Protein AF-A0A921ZZC1-F1 (afdb_monomer_lite)

pLDDT: mean 78.93, std 22.05, range [36.03, 98.31]

Sequence (131 aa):
MEKTEKEAEAAEIVPEIEEAGSDPDGSPQPTEPSRSTKTVKTKVPEVEIHLFRQGKGPIDVFKSSLGGWGQDQLEVRDILDKYGFKSIFAFNPGLGRGLAIRFNSRNGRSVLTYRDGSVIYVDGEPKVLLS

Radius of gyration: 31.15 Å; chains: 1; bounding box: 44×61×86 Å

Structure (mmCIF, N/CA/C/O backbone):
data_AF-A0A921ZZC1-F1
#
_entry.id   AF-A0A921ZZC1-F1
#
loop_
_atom_site.group_PDB
_atom_site.id
_atom_site.type_symbol
_atom_site.label_atom_id
_atom_site.label_alt_id
_atom_site.label_comp_id
_atom_site.label_asym_id
_atom_site.label_entity_id
_atom_site.label_seq_id
_atom_site.pdbx_PDB_ins_code
_atom_site.Cartn_x
_atom_site.Cartn_y
_atom_site.Cartn_z
_atom_site.occupancy
_atom_site.B_iso_or_equiv
_atom_site.auth_seq_id
_atom_site.auth_comp_id
_atom_site.auth_asym_id
_atom_site.auth_atom_id
_atom_site.pdbx_PDB_model_num
ATOM 1 N N . MET A 1 1 ? 30.242 49.046 -48.352 1.00 38.22 1 MET A N 1
ATOM 2 C CA . MET A 1 1 ? 31.203 48.231 -49.113 1.00 38.22 1 MET A CA 1
ATOM 3 C C . MET A 1 1 ? 31.657 47.106 -48.191 1.00 38.22 1 MET A C 1
ATOM 5 O O . MET A 1 1 ? 32.227 47.413 -47.155 1.00 38.22 1 MET A O 1
ATOM 9 N N . GLU A 1 2 ? 31.345 45.838 -48.437 1.00 46.97 2 GLU A N 1
ATOM 10 C CA . GLU A 1 2 ? 30.353 45.305 -49.382 1.00 46.97 2 GLU A CA 1
ATOM 11 C C . GLU A 1 2 ? 29.906 43.886 -48.951 1.00 46.97 2 GLU A C 1
ATOM 13 O O . GLU A 1 2 ? 30.337 43.423 -47.902 1.00 46.97 2 GLU A O 1
ATOM 18 N N . LYS A 1 3 ? 29.007 43.282 -49.739 1.00 42.06 3 LYS A N 1
ATOM 19 C CA . LYS A 1 3 ? 28.336 41.958 -49.679 1.00 42.06 3 LYS A CA 1
ATOM 20 C C . LYS A 1 3 ? 29.198 40.745 -49.186 1.00 42.06 3 LYS A C 1
ATOM 22 O O . LYS A 1 3 ? 30.402 40.879 -49.036 1.00 42.06 3 LYS A O 1
ATOM 27 N N . THR A 1 4 ? 28.728 39.521 -48.886 1.00 41.38 4 THR A N 1
ATOM 28 C CA . THR A 1 4 ? 27.575 38.718 -49.392 1.00 41.38 4 THR A CA 1
ATOM 29 C C . THR A 1 4 ? 27.791 38.341 -50.889 1.00 41.38 4 THR A C 1
ATOM 31 O O . THR A 1 4 ? 28.665 38.917 -51.528 1.00 41.38 4 THR A O 1
ATOM 34 N N . GLU A 1 5 ? 27.199 37.355 -51.566 1.00 50.84 5 GLU A N 1
ATOM 35 C CA . GLU A 1 5 ? 26.260 36.248 -51.307 1.00 50.84 5 GLU A CA 1
ATOM 36 C C . GLU A 1 5 ? 27.078 34.911 -51.197 1.00 50.84 5 GLU A C 1
ATOM 38 O O . GLU A 1 5 ? 28.195 34.878 -51.701 1.00 50.84 5 GLU A O 1
ATOM 43 N N . LYS A 1 6 ? 26.775 33.815 -50.464 1.00 47.03 6 LYS A N 1
ATOM 44 C CA . LYS A 1 6 ? 25.579 32.999 -50.096 1.00 47.03 6 LYS A CA 1
ATOM 45 C C . LYS A 1 6 ? 25.287 31.832 -51.063 1.00 47.03 6 LYS A C 1
ATOM 47 O O . LYS A 1 6 ? 24.796 32.102 -52.142 1.00 47.03 6 LYS A O 1
ATOM 52 N N . GLU A 1 7 ? 25.451 30.573 -50.610 1.00 48.56 7 GLU A N 1
ATOM 53 C CA . GLU A 1 7 ? 24.902 29.291 -51.150 1.00 48.56 7 GLU A CA 1
ATOM 54 C C . GLU A 1 7 ? 25.365 28.098 -50.262 1.00 48.56 7 GLU A C 1
ATOM 56 O O . GLU A 1 7 ? 26.408 28.219 -49.625 1.00 48.56 7 GLU A O 1
ATOM 61 N N . ALA A 1 8 ? 24.692 26.950 -50.065 1.00 45.69 8 ALA A N 1
ATOM 62 C CA . ALA A 1 8 ? 23.389 26.401 -50.492 1.00 45.69 8 ALA A CA 1
ATOM 63 C C . ALA A 1 8 ? 23.229 25.862 -51.935 1.00 45.69 8 ALA A C 1
ATOM 65 O O . ALA A 1 8 ? 22.474 26.421 -52.722 1.00 45.69 8 ALA A O 1
ATOM 66 N N . GLU A 1 9 ? 23.843 24.707 -52.208 1.00 46.84 9 GLU A N 1
ATOM 67 C CA . GLU A 1 9 ? 23.566 23.810 -53.348 1.00 46.84 9 GLU A CA 1
ATOM 68 C C . GLU A 1 9 ? 23.013 22.493 -52.743 1.00 46.84 9 GLU A C 1
ATOM 70 O O . GLU A 1 9 ? 23.651 21.925 -51.857 1.00 46.84 9 GLU A O 1
ATOM 75 N N . ALA A 1 10 ? 21.743 22.098 -52.897 1.00 37.50 10 ALA A N 1
ATOM 76 C CA . ALA A 1 10 ? 20.917 21.852 -54.091 1.00 37.50 10 ALA A CA 1
ATOM 77 C C . ALA A 1 10 ? 21.192 20.469 -54.716 1.00 37.50 10 ALA A C 1
ATOM 79 O O . ALA A 1 10 ? 22.329 20.021 -54.789 1.00 37.50 10 ALA A O 1
ATOM 80 N N . ALA A 1 11 ? 20.126 19.761 -55.095 1.00 44.09 11 ALA A N 1
ATOM 81 C CA . ALA A 1 11 ? 20.183 18.385 -55.581 1.00 44.09 11 ALA A CA 1
ATOM 82 C C . ALA A 1 11 ? 19.476 18.278 -56.930 1.00 44.09 11 ALA A C 1
ATOM 84 O O . ALA A 1 11 ? 18.349 18.755 -57.057 1.00 44.09 11 ALA A O 1
ATOM 85 N N . GLU A 1 12 ? 20.096 17.601 -57.897 1.00 43.25 12 GLU A N 1
ATOM 86 C CA . GLU A 1 12 ? 19.463 17.312 -59.181 1.00 43.25 12 GLU A CA 1
ATOM 87 C C . GLU A 1 12 ? 19.935 15.970 -59.758 1.00 43.25 12 GLU A C 1
ATOM 89 O O . GLU A 1 12 ? 21.105 15.791 -60.083 1.00 43.25 12 GLU A O 1
ATOM 94 N N . ILE A 1 13 ? 18.995 15.031 -59.894 1.00 46.34 13 ILE A N 1
ATOM 95 C CA . ILE A 1 13 ? 18.953 14.048 -60.983 1.00 46.34 13 ILE A CA 1
ATOM 96 C C . ILE A 1 13 ? 17.481 13.791 -61.310 1.00 46.34 13 ILE A C 1
ATOM 98 O O . ILE A 1 13 ? 16.732 13.243 -60.503 1.00 46.34 13 ILE A O 1
ATOM 102 N N . VAL A 1 14 ? 17.080 14.228 -62.499 1.00 51.12 14 VAL A N 1
ATOM 103 C CA . VAL A 1 14 ? 15.747 14.109 -63.105 1.00 51.12 14 VAL A CA 1
ATOM 104 C C . VAL A 1 14 ? 15.920 14.103 -64.630 1.00 51.12 14 VAL A C 1
ATOM 106 O O . VAL A 1 14 ? 16.890 14.683 -65.117 1.00 51.12 14 VAL A O 1
ATOM 109 N N . PRO A 1 15 ? 14.953 13.593 -65.408 1.00 45.50 15 PRO A N 1
ATOM 110 C CA . PRO A 1 15 ? 14.089 12.441 -65.147 1.00 45.50 15 PRO A CA 1
ATOM 111 C C . PRO A 1 15 ? 14.191 11.400 -66.289 1.00 45.50 15 PRO A C 1
ATOM 113 O O . PRO A 1 15 ? 14.793 11.660 -67.327 1.00 45.50 15 PRO A O 1
ATOM 116 N N . GLU A 1 16 ? 13.522 10.256 -66.147 1.00 36.03 16 GLU A N 1
ATOM 117 C CA . GLU A 1 16 ? 13.080 9.451 -67.299 1.00 36.03 16 GLU A CA 1
ATOM 118 C C . GLU A 1 16 ? 11.553 9.294 -67.215 1.00 36.03 16 GLU A C 1
ATOM 120 O O . GLU A 1 16 ? 10.990 9.337 -66.116 1.00 36.03 16 GLU A O 1
ATOM 125 N N . ILE A 1 17 ? 10.876 9.240 -68.365 1.00 55.75 17 ILE A N 1
ATOM 126 C CA . ILE A 1 17 ? 9.453 9.590 -68.495 1.00 55.75 17 ILE A CA 1
ATOM 127 C C . ILE A 1 17 ? 8.597 8.483 -69.122 1.00 55.75 17 ILE A C 1
ATOM 129 O O . ILE A 1 17 ? 9.056 7.742 -69.979 1.00 55.75 17 ILE A O 1
ATOM 133 N N . GLU A 1 18 ? 7.333 8.462 -68.688 1.00 45.19 18 GLU A N 1
ATOM 134 C CA . GLU A 1 18 ? 6.122 8.054 -69.421 1.00 45.19 18 GLU A CA 1
ATOM 135 C C . GLU A 1 18 ? 6.116 6.750 -70.251 1.00 45.19 18 GLU A C 1
ATOM 137 O O . GLU A 1 18 ? 6.604 6.696 -71.373 1.00 45.19 18 GLU A O 1
ATOM 142 N N . GL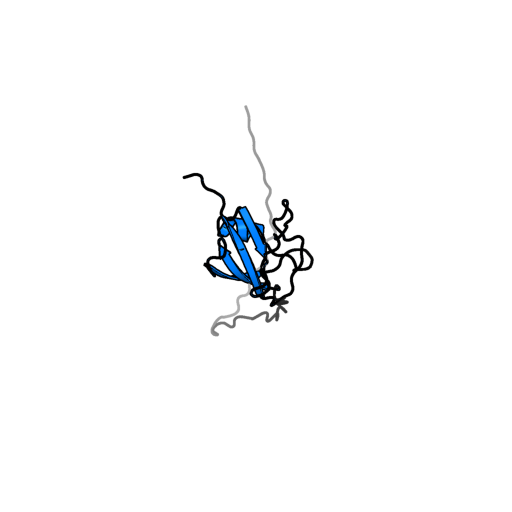U A 1 19 ? 5.264 5.808 -69.830 1.00 39.78 19 GLU A N 1
ATOM 143 C CA . GLU A 1 19 ? 4.025 5.574 -70.594 1.00 39.78 19 GLU A CA 1
ATOM 144 C C . GLU A 1 19 ? 2.855 5.308 -69.621 1.00 39.78 19 GLU A C 1
ATOM 146 O O . GLU A 1 19 ? 3.057 4.762 -68.535 1.00 39.78 19 GLU A O 1
ATOM 151 N N . ALA A 1 20 ? 1.635 5.729 -69.973 1.00 50.19 20 ALA A N 1
ATOM 152 C CA . ALA A 1 20 ? 0.445 5.615 -69.125 1.00 50.19 20 ALA A CA 1
ATOM 153 C C . ALA A 1 20 ? -0.555 4.587 -69.683 1.00 50.19 20 ALA A C 1
ATOM 155 O O . ALA A 1 20 ? -0.999 4.699 -70.824 1.00 50.19 20 ALA A O 1
ATOM 156 N N . GLY A 1 21 ? -0.952 3.610 -68.859 1.00 40.94 21 GLY A N 1
ATOM 157 C CA . GLY A 1 21 ? -1.779 2.470 -69.271 1.00 40.94 21 GLY A CA 1
ATOM 158 C C . GLY A 1 21 ? -3.074 2.285 -68.471 1.00 40.94 21 GLY A C 1
ATOM 159 O O . GLY A 1 21 ? -3.130 1.411 -67.620 1.00 40.94 21 GLY A O 1
ATOM 160 N N . SER A 1 22 ? -4.108 3.059 -68.821 1.00 40.44 22 SER A N 1
ATOM 161 C CA . SER A 1 22 ? -5.553 2.802 -68.604 1.00 40.44 22 SER A CA 1
ATOM 162 C C . SER A 1 22 ? -6.064 2.330 -67.223 1.00 40.44 22 SER A C 1
ATOM 164 O O . SER A 1 22 ? -6.089 1.139 -66.920 1.00 40.44 22 SER A O 1
ATOM 166 N N . ASP A 1 23 ? -6.688 3.256 -66.489 1.00 46.03 23 ASP A N 1
ATOM 167 C CA . ASP A 1 23 ? -7.874 2.986 -65.648 1.00 46.03 23 ASP A CA 1
ATOM 168 C C . ASP A 1 23 ? -9.078 2.501 -66.517 1.00 46.03 23 ASP A C 1
ATOM 170 O O . ASP A 1 23 ? -9.037 2.724 -67.734 1.00 46.03 23 ASP A O 1
ATOM 174 N N . PRO A 1 24 ? -10.185 1.923 -65.972 1.00 52.81 24 PRO A N 1
ATOM 175 C CA . PRO A 1 24 ? -10.583 1.895 -64.554 1.00 52.81 24 PRO A CA 1
ATOM 176 C C . PRO A 1 24 ? -11.137 0.551 -63.996 1.00 52.81 24 PRO A C 1
ATOM 178 O O . PRO A 1 24 ? -11.327 -0.430 -64.710 1.00 52.81 24 PRO A O 1
ATOM 181 N N . ASP A 1 25 ? -11.548 0.636 -62.722 1.00 43.88 25 ASP A N 1
ATOM 182 C CA . ASP A 1 25 ? -12.427 -0.241 -61.915 1.00 43.88 25 ASP A CA 1
ATOM 183 C C . ASP A 1 25 ? -11.749 -1.215 -60.926 1.00 43.88 25 ASP A C 1
ATOM 185 O O . ASP A 1 25 ? -10.732 -1.845 -61.206 1.00 43.88 25 ASP A O 1
ATOM 189 N N . GLY A 1 26 ? -12.336 -1.306 -59.724 1.00 37.47 26 GLY A N 1
ATOM 190 C CA . GLY A 1 26 ? -11.816 -2.050 -58.569 1.00 37.47 26 GLY A CA 1
ATOM 191 C C . GLY A 1 26 ? -11.664 -1.203 -57.295 1.00 37.47 26 GLY A C 1
ATOM 192 O O . GLY A 1 26 ? -10.703 -0.459 -57.125 1.00 37.47 26 GLY A O 1
ATOM 193 N N . SER A 1 27 ? -12.601 -1.352 -56.351 1.00 49.06 27 SER A N 1
ATOM 194 C CA . SER A 1 27 ? -12.531 -0.752 -55.002 1.00 49.06 27 SER A CA 1
ATOM 195 C C . SER A 1 27 ? -11.483 -1.440 -54.092 1.00 49.06 27 SER A C 1
ATOM 197 O O . SER A 1 27 ? -11.077 -2.569 -54.374 1.00 49.06 27 SER A O 1
ATOM 199 N N . PRO A 1 28 ? -10.996 -0.788 -53.014 1.00 47.91 28 PRO A N 1
ATOM 200 C CA . PRO A 1 28 ? -9.668 -1.078 -52.464 1.00 47.91 28 PRO A CA 1
ATOM 201 C C . PRO A 1 28 ? -9.572 -2.366 -51.634 1.00 47.91 28 PRO A C 1
ATOM 203 O O . PRO A 1 28 ? -10.435 -2.659 -50.808 1.00 47.91 28 PRO A O 1
ATOM 206 N N . GLN A 1 29 ? -8.432 -3.056 -51.750 1.00 46.19 29 GLN A N 1
ATOM 207 C CA . GLN A 1 29 ? -7.958 -4.017 -50.748 1.00 46.19 29 GLN A CA 1
ATOM 208 C C . GLN A 1 29 ? -6.904 -3.367 -49.840 1.00 46.19 29 GLN A C 1
ATOM 210 O O . GLN A 1 29 ? -5.847 -2.964 -50.328 1.00 46.19 29 GLN A O 1
ATOM 215 N N . PRO A 1 30 ? -7.130 -3.302 -48.516 1.00 47.84 30 PRO A N 1
ATOM 216 C CA . PRO A 1 30 ? -6.067 -3.040 -47.558 1.00 47.84 30 PRO A CA 1
ATOM 217 C C . PRO A 1 30 ? -5.131 -4.253 -47.522 1.00 47.84 30 PRO A C 1
ATOM 219 O O . PRO A 1 30 ? -5.496 -5.315 -47.019 1.00 47.84 30 PRO A O 1
ATOM 222 N N . THR A 1 31 ? -3.923 -4.110 -48.063 1.00 45.09 31 THR A N 1
ATOM 223 C CA . THR A 1 31 ? -2.905 -5.166 -48.024 1.00 45.09 31 THR A CA 1
ATOM 224 C C . THR A 1 31 ? -2.393 -5.332 -46.594 1.00 45.09 31 THR A C 1
ATOM 226 O O . THR A 1 31 ? -1.422 -4.684 -46.212 1.00 45.09 31 THR A O 1
ATOM 229 N N . GLU A 1 32 ? -3.043 -6.160 -45.771 1.00 56.84 32 GLU A N 1
ATOM 230 C CA . GLU A 1 32 ? -2.597 -6.384 -44.392 1.00 56.84 32 GLU A CA 1
ATOM 231 C C . GLU A 1 32 ? -1.213 -7.054 -44.351 1.00 56.84 32 GLU A C 1
ATOM 233 O O . GLU A 1 32 ? -1.084 -8.231 -44.711 1.00 56.84 32 GLU A O 1
ATOM 238 N N . PRO A 1 33 ? -0.173 -6.397 -43.800 1.00 49.00 33 PRO A N 1
ATOM 239 C CA . PRO A 1 33 ? 0.988 -7.118 -43.327 1.00 49.00 33 PRO A CA 1
ATOM 240 C C . PRO A 1 33 ? 0.585 -7.797 -42.016 1.00 49.00 33 PRO A C 1
ATOM 242 O O . PRO A 1 33 ? 0.836 -7.259 -40.937 1.00 49.00 33 PRO A O 1
ATOM 245 N N . SER A 1 34 ? -0.021 -8.988 -42.099 1.00 55.62 34 SER A N 1
ATOM 246 C CA . SER A 1 34 ? -0.392 -9.807 -40.934 1.00 55.62 34 SER A CA 1
ATOM 247 C C . SER A 1 34 ? 0.845 -10.411 -40.247 1.00 55.62 34 SER A C 1
ATOM 249 O O . SER A 1 34 ? 1.014 -11.619 -40.071 1.00 55.62 34 SER A O 1
ATOM 251 N N . ARG A 1 35 ? 1.753 -9.530 -39.810 1.00 53.69 35 ARG A N 1
ATOM 252 C CA . ARG A 1 35 ? 2.664 -9.793 -38.708 1.00 53.69 35 ARG A CA 1
ATOM 253 C C . ARG A 1 35 ? 1.791 -9.990 -37.480 1.00 53.69 35 ARG A C 1
ATOM 255 O O . ARG A 1 35 ? 1.467 -9.032 -36.783 1.00 53.69 35 ARG A O 1
ATOM 262 N N . SER A 1 36 ? 1.477 -11.252 -37.198 1.00 59.69 36 SER A N 1
ATOM 263 C CA . SER A 1 36 ? 1.102 -11.712 -35.863 1.00 59.69 36 SER A CA 1
ATOM 264 C C . SER A 1 36 ? 2.254 -11.389 -34.908 1.00 59.69 36 SER A C 1
ATOM 266 O O . SER A 1 36 ? 3.142 -12.203 -34.638 1.00 59.69 36 SER A O 1
ATOM 268 N N . THR A 1 37 ? 2.291 -10.140 -34.447 1.00 57.00 37 THR A N 1
ATOM 269 C CA . THR A 1 37 ? 3.194 -9.690 -33.404 1.00 57.00 37 THR A CA 1
ATOM 270 C C . THR A 1 37 ? 2.824 -10.490 -32.169 1.00 57.00 37 THR A C 1
ATOM 272 O O . THR A 1 37 ? 1.762 -10.309 -31.575 1.00 57.00 37 THR A O 1
ATOM 275 N N . LYS A 1 38 ? 3.695 -11.430 -31.788 1.00 60.78 38 LYS A N 1
ATOM 276 C CA . LYS A 1 38 ? 3.572 -12.155 -30.523 1.00 60.78 38 LYS A CA 1
ATOM 277 C C . LYS A 1 38 ? 3.817 -11.164 -29.390 1.00 60.78 38 LYS A C 1
ATOM 279 O O . LYS A 1 38 ? 4.910 -11.102 -28.838 1.00 60.78 38 LYS A O 1
ATOM 284 N N . THR A 1 39 ? 2.798 -10.367 -29.069 1.00 59.84 39 THR A N 1
ATOM 285 C CA . THR A 1 39 ? 2.773 -9.502 -27.896 1.00 59.84 39 THR A CA 1
ATOM 286 C C . THR A 1 39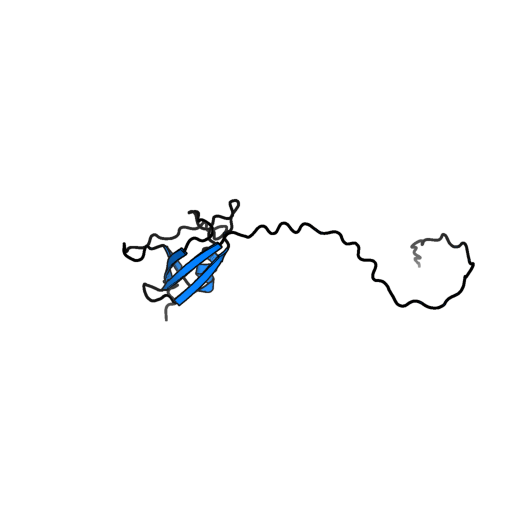 ? 2.952 -10.409 -26.692 1.00 59.84 39 THR A C 1
ATOM 288 O O . THR A 1 39 ? 2.029 -11.144 -26.326 1.00 59.84 39 THR A O 1
ATOM 291 N N . VAL A 1 40 ? 4.151 -10.413 -26.112 1.00 62.56 40 VAL A N 1
ATOM 292 C CA . VAL A 1 40 ? 4.424 -11.184 -24.904 1.00 62.56 40 VAL A CA 1
ATOM 293 C C . VAL A 1 40 ? 3.649 -10.503 -23.785 1.00 62.56 40 VAL A C 1
ATOM 295 O O . VAL A 1 40 ? 4.101 -9.521 -23.205 1.00 62.56 40 VAL A O 1
ATOM 298 N N . LYS A 1 41 ? 2.434 -10.995 -23.524 1.00 61.31 41 LYS A N 1
ATOM 299 C CA . LYS A 1 41 ? 1.581 -10.540 -22.426 1.00 61.31 41 LYS A CA 1
ATOM 300 C C . LYS A 1 41 ? 2.161 -11.060 -21.111 1.00 61.31 41 LYS A C 1
ATOM 302 O O . LYS A 1 41 ? 1.603 -11.963 -20.494 1.00 61.31 41 LYS A O 1
ATOM 307 N N . THR A 1 42 ? 3.300 -10.505 -20.699 1.00 75.31 42 THR A N 1
ATOM 308 C CA . THR A 1 42 ? 3.811 -10.642 -19.335 1.00 75.31 42 THR A CA 1
ATOM 309 C C . THR A 1 42 ? 2.787 -10.00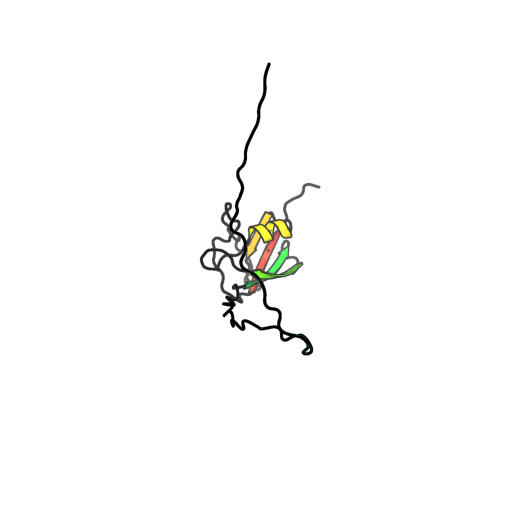3 -18.407 1.00 75.31 42 THR A C 1
ATOM 311 O O . THR A 1 42 ? 2.763 -8.780 -18.251 1.00 75.31 42 THR A O 1
ATOM 314 N N . LYS A 1 43 ? 1.890 -10.816 -17.837 1.00 84.81 43 LYS A N 1
ATOM 315 C CA . LYS A 1 43 ? 0.998 -10.361 -16.773 1.00 84.81 43 LYS A CA 1
ATOM 316 C C . LYS A 1 43 ? 1.890 -9.864 -15.636 1.00 84.81 43 LYS A C 1
ATOM 318 O O . LYS A 1 43 ? 2.645 -10.653 -15.075 1.00 84.81 43 LYS A O 1
ATOM 323 N N . VAL A 1 44 ? 1.812 -8.573 -15.328 1.00 89.69 44 VAL A N 1
ATOM 324 C CA . VAL A 1 44 ? 2.493 -8.021 -14.155 1.00 89.69 44 VAL A CA 1
ATOM 325 C C . VAL A 1 44 ? 1.868 -8.679 -12.917 1.00 89.69 44 VAL A C 1
ATOM 327 O O . VAL A 1 44 ? 0.638 -8.770 -12.852 1.00 89.69 44 VAL A O 1
ATOM 330 N N . PRO A 1 45 ? 2.662 -9.200 -11.971 1.00 95.88 45 PRO A N 1
ATOM 331 C CA . PRO A 1 45 ? 2.134 -9.769 -10.738 1.00 95.88 45 PRO A CA 1
ATOM 332 C C . PRO A 1 45 ? 1.509 -8.683 -9.854 1.00 95.88 45 PRO A C 1
ATOM 334 O O . PRO A 1 45 ? 1.956 -7.536 -9.839 1.00 95.88 45 PRO A O 1
ATOM 337 N N . GLU A 1 46 ? 0.461 -9.042 -9.118 1.00 97.00 46 GLU A N 1
ATOM 338 C CA . GLU A 1 46 ? -0.354 -8.108 -8.332 1.00 97.00 46 GLU A CA 1
ATOM 339 C C . GLU A 1 46 ? -0.630 -8.646 -6.926 1.00 97.00 46 GLU A C 1
ATOM 341 O O . GLU A 1 46 ? -0.727 -9.856 -6.719 1.00 97.00 46 GLU A O 1
ATOM 346 N N . VAL A 1 47 ? -0.848 -7.743 -5.973 1.00 97.75 47 VAL A N 1
ATOM 347 C CA . VAL A 1 47 ? -1.436 -8.050 -4.661 1.00 97.75 47 VAL A CA 1
ATOM 348 C C . VAL A 1 47 ? -2.752 -7.310 -4.479 1.00 97.75 47 VAL A C 1
ATOM 350 O O . VAL A 1 47 ? -2.917 -6.195 -4.971 1.00 97.75 47 VAL A O 1
ATOM 353 N N . GLU A 1 48 ? -3.686 -7.916 -3.754 1.00 98.31 48 GLU A N 1
ATOM 354 C CA . GLU A 1 48 ? -4.911 -7.256 -3.309 1.00 98.31 48 GLU A CA 1
ATOM 355 C C . GLU A 1 48 ? -4.698 -6.683 -1.905 1.00 98.31 48 GLU A C 1
ATOM 357 O O . GLU A 1 48 ? -4.243 -7.382 -0.999 1.00 98.31 48 GLU A O 1
ATOM 362 N N . ILE A 1 49 ? -5.002 -5.401 -1.725 1.00 97.81 49 ILE A N 1
ATOM 363 C CA . ILE A 1 49 ? -4.713 -4.651 -0.505 1.00 97.81 49 ILE A CA 1
ATOM 364 C C . ILE A 1 49 ? -6.025 -4.251 0.150 1.00 97.81 49 ILE A C 1
ATOM 366 O O . ILE A 1 49 ? -6.765 -3.423 -0.379 1.00 97.81 49 ILE A O 1
ATOM 370 N N . HIS A 1 50 ? -6.286 -4.820 1.324 1.00 97.56 50 HIS A N 1
ATOM 371 C CA . HIS A 1 50 ? -7.406 -4.456 2.187 1.00 97.56 50 HIS A CA 1
ATOM 372 C C . HIS A 1 50 ? -6.901 -3.384 3.150 1.00 97.56 50 HIS A C 1
ATOM 374 O O . HIS A 1 50 ? -6.152 -3.681 4.085 1.00 97.56 50 HIS A O 1
ATOM 380 N N . LEU A 1 51 ? -7.239 -2.126 2.873 1.00 96.94 51 LEU A N 1
ATOM 381 C CA . LEU A 1 51 ? -6.621 -0.965 3.507 1.00 96.94 51 LEU A CA 1
ATOM 382 C C . LEU A 1 51 ? -7.485 -0.404 4.638 1.00 96.94 51 LEU A C 1
ATOM 384 O O . LEU A 1 51 ? -8.672 -0.170 4.457 1.00 96.94 51 LEU A O 1
ATOM 388 N N . PHE A 1 52 ? -6.878 -0.120 5.785 1.00 95.19 52 PHE A N 1
ATOM 389 C CA . PHE A 1 52 ? -7.501 0.413 6.997 1.00 95.19 52 PHE A CA 1
ATOM 390 C C . PHE A 1 52 ? -6.807 1.721 7.414 1.00 95.19 52 PHE A C 1
ATOM 392 O O . PHE A 1 52 ? -5.706 2.038 6.956 1.00 95.19 52 PHE A O 1
ATOM 399 N N . ARG A 1 53 ? -7.457 2.505 8.279 1.00 93.69 53 ARG A N 1
ATOM 400 C CA . ARG A 1 53 ? -6.896 3.714 8.897 1.00 93.69 53 ARG A CA 1
ATOM 401 C C . ARG A 1 53 ? -7.099 3.659 10.410 1.00 93.69 53 ARG A C 1
ATOM 403 O O . ARG A 1 53 ? -8.208 3.875 10.896 1.00 93.69 53 ARG A O 1
ATOM 410 N N . GLN A 1 54 ? -6.019 3.408 11.146 1.00 91.56 54 GLN A N 1
ATOM 411 C CA . GLN A 1 54 ? -6.004 3.242 12.605 1.00 91.56 54 GLN A CA 1
ATOM 412 C C . GLN A 1 54 ? -7.027 2.193 13.083 1.00 91.56 54 GLN A C 1
ATOM 414 O O . GLN A 1 54 ? -7.841 2.448 13.974 1.00 91.56 54 GLN A O 1
ATOM 419 N N . GLY A 1 55 ? -7.042 1.035 12.422 1.00 89.06 55 GLY A N 1
ATOM 420 C CA . GLY A 1 55 ? -7.958 -0.081 12.679 1.00 89.06 55 GLY A CA 1
ATOM 421 C C . GLY A 1 55 ? -9.400 0.132 12.201 1.00 89.06 55 GLY A C 1
ATOM 422 O O . GLY A 1 55 ? -10.205 -0.793 12.281 1.00 89.06 55 GLY A O 1
ATOM 423 N N . LYS A 1 56 ? -9.748 1.316 11.679 1.00 88.12 56 LYS A N 1
ATOM 424 C CA . LYS A 1 56 ? -11.061 1.594 11.075 1.00 88.12 56 LYS A CA 1
ATOM 425 C C . LYS A 1 56 ? -11.006 1.276 9.584 1.00 88.12 56 LYS A C 1
ATOM 427 O O . LYS A 1 56 ? -10.154 1.813 8.877 1.00 88.12 56 LYS A O 1
ATOM 432 N N . GLY A 1 57 ? -11.908 0.430 9.097 1.00 85.19 57 GLY A N 1
ATOM 433 C CA . GLY A 1 57 ? -11.969 0.073 7.681 1.00 85.19 57 GLY A CA 1
ATOM 434 C C . GLY A 1 57 ? -12.622 -1.290 7.411 1.00 85.19 57 GLY A C 1
ATOM 435 O O . GLY A 1 57 ? -13.264 -1.834 8.312 1.00 85.19 57 GLY A O 1
ATOM 436 N N . PRO A 1 58 ? -12.445 -1.844 6.196 1.00 89.19 58 PRO A N 1
ATOM 437 C CA . PRO A 1 58 ? -11.600 -1.299 5.130 1.00 89.19 58 PRO A CA 1
ATOM 438 C C . PRO A 1 58 ? -12.097 0.064 4.613 1.00 89.19 58 PRO A C 1
ATOM 440 O O . PRO A 1 58 ? -13.297 0.307 4.531 1.00 89.19 58 PRO A O 1
ATOM 443 N N . ILE A 1 59 ? -11.162 0.968 4.312 1.00 95.38 59 ILE A N 1
ATOM 444 C CA . ILE A 1 59 ? -11.407 2.273 3.675 1.00 95.38 59 ILE A CA 1
ATOM 445 C C . ILE A 1 59 ? -11.262 2.214 2.148 1.00 95.38 59 ILE A C 1
ATOM 447 O O . ILE A 1 59 ? -11.806 3.068 1.457 1.00 95.38 59 ILE A O 1
ATOM 451 N N . ASP A 1 60 ? -10.517 1.231 1.637 1.00 97.12 60 ASP A N 1
ATOM 452 C CA . ASP A 1 60 ? -10.348 0.919 0.214 1.00 97.12 60 ASP A CA 1
ATOM 453 C C . ASP A 1 60 ? -9.950 -0.569 0.091 1.00 97.12 60 ASP A C 1
ATOM 455 O O . ASP A 1 60 ? -9.331 -1.129 1.006 1.00 97.12 60 ASP A O 1
ATOM 459 N N . VAL A 1 61 ? -10.305 -1.208 -1.023 1.00 97.44 61 VAL A N 1
ATOM 460 C CA . VAL A 1 61 ? -9.884 -2.567 -1.392 1.00 97.44 61 VAL A CA 1
ATOM 461 C C . VAL A 1 61 ? -9.511 -2.544 -2.869 1.00 97.44 61 VAL A C 1
ATOM 463 O O . VAL A 1 61 ? -10.373 -2.435 -3.739 1.00 97.44 61 VAL A O 1
ATOM 466 N N . PHE A 1 62 ? -8.214 -2.624 -3.156 1.00 97.56 62 PHE A N 1
ATOM 467 C CA . PHE A 1 62 ? -7.678 -2.397 -4.499 1.00 97.56 62 PHE A CA 1
ATOM 468 C C . PHE A 1 62 ? -6.526 -3.346 -4.816 1.00 97.56 62 PHE A C 1
ATOM 470 O O . PHE A 1 62 ? -5.853 -3.854 -3.920 1.00 97.56 62 PHE A O 1
ATOM 477 N N . LYS A 1 63 ? -6.264 -3.555 -6.109 1.00 97.25 63 LYS A N 1
ATOM 478 C CA . LYS A 1 63 ? -5.070 -4.272 -6.566 1.00 97.25 63 LYS A CA 1
ATOM 479 C C . LYS A 1 63 ? -3.912 -3.313 -6.799 1.00 97.25 63 LYS A C 1
ATOM 481 O O . LYS A 1 63 ? -4.102 -2.209 -7.304 1.00 97.25 63 LYS A O 1
ATOM 486 N N . SER A 1 64 ? -2.714 -3.752 -6.439 1.00 96.56 64 SER A N 1
ATOM 487 C CA . SER A 1 64 ? -1.458 -3.039 -6.648 1.00 96.56 64 SER A CA 1
ATOM 488 C C . SER A 1 64 ? -0.476 -3.965 -7.356 1.00 96.56 64 SER A C 1
ATOM 490 O O . SER A 1 64 ? -0.229 -5.081 -6.897 1.00 96.56 64 SER A O 1
ATOM 492 N N . SER A 1 65 ? 0.060 -3.519 -8.490 1.00 96.25 65 SER A N 1
ATOM 493 C CA . SER A 1 65 ? 1.113 -4.234 -9.209 1.00 96.25 65 SER A CA 1
ATOM 494 C C . SER A 1 65 ? 2.413 -4.244 -8.401 1.00 96.25 65 SER A C 1
ATOM 496 O O . SER A 1 65 ? 2.748 -3.259 -7.741 1.00 96.25 65 SER A O 1
ATOM 498 N N . LEU A 1 66 ? 3.162 -5.343 -8.471 1.00 96.94 66 LEU A N 1
ATOM 499 C CA . LEU A 1 66 ? 4.461 -5.470 -7.816 1.00 96.94 66 LEU A CA 1
ATOM 500 C C . LEU A 1 66 ? 5.589 -4.998 -8.745 1.00 96.94 66 LEU A C 1
ATOM 502 O O . LEU A 1 66 ? 5.738 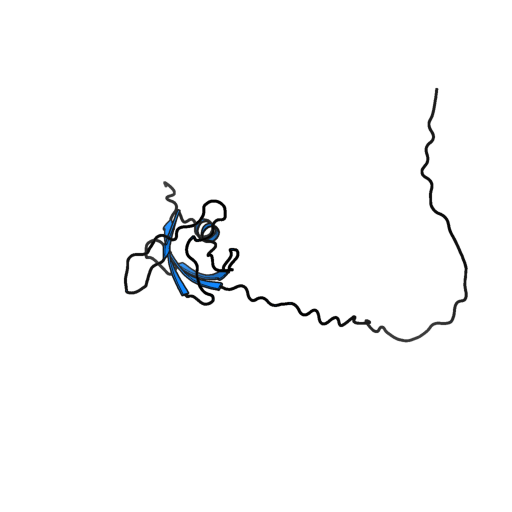-5.457 -9.879 1.00 96.94 66 LEU A O 1
ATOM 506 N N . GLY A 1 67 ? 6.391 -4.067 -8.239 1.00 95.06 67 GLY A N 1
ATOM 507 C CA . GLY A 1 67 ? 7.581 -3.526 -8.881 1.00 95.06 67 GLY A CA 1
ATOM 508 C C . GLY A 1 67 ? 8.874 -4.184 -8.393 1.00 95.06 67 GLY A C 1
ATOM 509 O O . GLY A 1 67 ? 8.889 -5.263 -7.803 1.00 95.06 67 GLY A O 1
ATOM 510 N N . GLY A 1 68 ? 9.996 -3.509 -8.639 1.00 94.12 68 GLY A N 1
ATOM 511 C CA . GLY A 1 68 ? 11.333 -4.054 -8.383 1.00 94.12 68 GLY A CA 1
ATOM 512 C C . GLY A 1 68 ? 11.813 -4.987 -9.502 1.00 94.12 68 GLY A C 1
ATOM 513 O O . GLY A 1 68 ? 11.091 -5.264 -10.455 1.00 94.12 68 GLY A O 1
ATOM 514 N N . TRP A 1 69 ? 13.062 -5.449 -9.406 1.00 93.12 69 TRP A N 1
ATOM 515 C CA . TRP A 1 69 ? 13.665 -6.325 -10.424 1.00 93.12 69 TRP A CA 1
ATOM 516 C C . TRP A 1 69 ? 13.019 -7.720 -10.461 1.00 93.12 69 TRP A C 1
ATOM 518 O O . TRP A 1 69 ? 12.880 -8.298 -11.533 1.00 93.12 69 TRP A O 1
ATOM 528 N N . GLY A 1 70 ? 12.586 -8.240 -9.307 1.00 94.31 70 GLY A N 1
ATOM 529 C CA . GLY A 1 70 ? 11.864 -9.511 -9.210 1.00 94.31 70 GLY A CA 1
ATOM 530 C C . GLY A 1 70 ? 10.363 -9.417 -9.505 1.00 94.31 70 GLY A C 1
ATOM 531 O O . GLY A 1 70 ? 9.696 -10.444 -9.457 1.00 94.31 70 GLY A O 1
ATOM 532 N N . GLN A 1 71 ? 9.832 -8.215 -9.780 1.00 95.06 71 GLN A N 1
ATOM 533 C CA . GLN A 1 71 ? 8.389 -7.921 -9.778 1.00 95.06 71 GLN A CA 1
ATOM 534 C C . GLN A 1 71 ? 7.698 -8.444 -8.504 1.00 95.06 71 GLN A C 1
ATOM 536 O O . GLN A 1 71 ? 6.658 -9.094 -8.535 1.00 95.06 71 GLN A O 1
ATOM 541 N N . ASP A 1 72 ? 8.331 -8.193 -7.361 1.00 97.06 72 ASP A N 1
ATOM 542 C CA . ASP A 1 72 ? 8.007 -8.781 -6.064 1.00 97.06 72 ASP A CA 1
ATOM 543 C C . ASP A 1 72 ? 7.890 -7.738 -4.937 1.00 97.06 72 ASP A C 1
ATOM 545 O O . ASP A 1 72 ? 7.563 -8.088 -3.804 1.00 97.06 72 ASP A O 1
ATOM 549 N N . GLN A 1 73 ? 8.121 -6.452 -5.219 1.00 97.56 73 GLN A N 1
ATOM 550 C CA . GLN A 1 73 ? 8.122 -5.370 -4.229 1.00 97.56 73 GLN A CA 1
ATOM 551 C C . GLN A 1 73 ? 6.897 -4.467 -4.372 1.00 97.56 73 GLN A C 1
ATOM 553 O O . GLN A 1 73 ? 6.529 -4.054 -5.467 1.00 97.56 73 GLN A O 1
ATOM 558 N N . LEU A 1 74 ? 6.291 -4.105 -3.246 1.00 97.75 74 LEU A N 1
ATOM 559 C CA . LEU A 1 74 ? 5.143 -3.208 -3.195 1.00 97.75 74 LEU A CA 1
ATOM 560 C C . LEU A 1 74 ? 5.582 -1.741 -3.327 1.00 97.75 74 LEU A C 1
ATOM 562 O O . LEU A 1 74 ? 6.516 -1.317 -2.640 1.00 97.75 74 LEU A O 1
ATOM 566 N N . GLU A 1 75 ? 4.870 -0.952 -4.134 1.00 97.06 75 GLU A N 1
ATOM 567 C CA . GLU A 1 75 ? 5.077 0.499 -4.290 1.00 97.06 75 GLU A CA 1
ATOM 568 C C . GLU A 1 75 ? 4.510 1.272 -3.077 1.00 97.06 75 GLU A C 1
ATOM 570 O O . GLU A 1 75 ? 3.484 1.952 -3.128 1.00 97.06 75 GLU A O 1
ATOM 575 N N . VAL A 1 76 ? 5.170 1.125 -1.923 1.00 97.88 76 VAL A N 1
ATOM 576 C CA . VAL A 1 76 ? 4.724 1.661 -0.622 1.00 97.88 76 VAL A CA 1
ATOM 577 C C . VAL A 1 76 ? 4.601 3.186 -0.627 1.00 97.88 76 VAL A C 1
ATOM 579 O O . VAL A 1 76 ? 3.672 3.721 -0.021 1.00 97.88 76 VAL A O 1
ATOM 582 N N . ARG A 1 77 ? 5.506 3.896 -1.311 1.00 97.44 77 ARG A N 1
ATOM 583 C CA . ARG A 1 77 ? 5.472 5.364 -1.447 1.00 97.44 77 ARG A CA 1
ATOM 584 C C . ARG A 1 77 ? 4.138 5.856 -2.010 1.00 97.44 77 ARG A C 1
ATOM 586 O O . ARG A 1 77 ? 3.532 6.749 -1.423 1.00 97.44 77 ARG A O 1
ATOM 593 N N . ASP A 1 78 ? 3.664 5.231 -3.078 1.00 96.81 78 ASP A N 1
ATOM 594 C CA . ASP A 1 78 ? 2.456 5.649 -3.788 1.00 96.81 78 ASP A CA 1
ATOM 595 C C . ASP A 1 78 ? 1.211 5.444 -2.916 1.00 96.81 78 ASP A C 1
ATOM 597 O O . ASP A 1 78 ? 0.317 6.287 -2.894 1.00 96.81 78 ASP A O 1
ATOM 601 N N . ILE A 1 79 ? 1.187 4.380 -2.105 1.00 97.06 79 ILE A N 1
ATOM 602 C CA . ILE A 1 79 ? 0.145 4.146 -1.093 1.00 97.06 79 ILE A CA 1
ATOM 603 C C . ILE A 1 79 ? 0.206 5.219 0.006 1.00 97.06 79 ILE A C 1
ATOM 605 O O . ILE A 1 79 ? -0.823 5.786 0.378 1.00 97.06 79 ILE A O 1
ATOM 609 N N . LEU A 1 80 ? 1.398 5.536 0.526 1.00 96.69 80 LEU A N 1
ATOM 610 C CA . LEU A 1 80 ? 1.551 6.562 1.563 1.00 96.69 80 LEU A CA 1
ATOM 611 C C . LEU A 1 80 ? 1.062 7.936 1.090 1.00 96.69 80 LEU A C 1
ATOM 613 O O . LEU A 1 80 ? 0.407 8.653 1.849 1.00 96.69 80 LEU A O 1
ATOM 617 N N . ASP A 1 81 ? 1.339 8.300 -0.159 1.00 96.19 81 ASP A N 1
ATOM 618 C CA . ASP A 1 81 ? 0.974 9.610 -0.684 1.00 96.19 81 ASP A CA 1
ATOM 619 C C . ASP A 1 81 ? -0.468 9.659 -1.239 1.00 96.19 81 ASP A C 1
ATOM 621 O O . ASP A 1 81 ? -1.161 10.633 -0.941 1.00 96.19 81 ASP A O 1
ATOM 625 N N . LYS A 1 82 ? -1.000 8.590 -1.868 1.00 96.38 82 LYS A N 1
ATOM 626 C CA . LYS A 1 82 ? -2.420 8.484 -2.298 1.00 96.38 82 LYS A CA 1
ATOM 627 C C . LYS A 1 82 ? -3.406 8.663 -1.138 1.00 96.38 82 LYS A C 1
ATOM 629 O O . LYS A 1 82 ? -4.424 9.3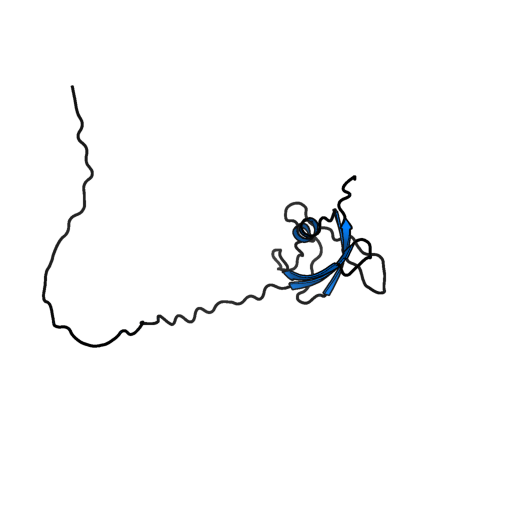31 -1.300 1.00 96.38 82 LYS A O 1
ATOM 634 N N . TYR A 1 83 ? -3.125 8.072 0.026 1.00 95.38 83 TYR A N 1
ATOM 635 C CA . TYR A 1 83 ? -4.041 8.085 1.179 1.00 95.38 83 TYR A CA 1
ATOM 636 C C . TYR A 1 83 ? -3.595 9.009 2.325 1.00 95.38 83 TYR A C 1
ATOM 638 O O . TYR A 1 83 ? -4.200 8.990 3.400 1.00 95.38 83 TYR A O 1
ATOM 646 N N . GLY A 1 84 ? -2.551 9.823 2.127 1.00 95.06 84 GLY A N 1
ATOM 647 C CA . GLY A 1 84 ? -2.078 10.784 3.131 1.00 95.06 84 GLY A CA 1
ATOM 648 C C . GLY A 1 84 ? -1.530 10.142 4.413 1.00 95.06 84 GLY A C 1
ATOM 649 O O . GLY A 1 84 ? -1.702 10.695 5.501 1.00 95.06 84 GLY A O 1
ATOM 650 N N . PHE A 1 85 ? -0.881 8.982 4.309 1.00 95.81 85 PHE A N 1
ATOM 651 C CA . PHE A 1 85 ? -0.293 8.253 5.432 1.00 95.81 85 PHE A CA 1
ATOM 652 C C . PHE A 1 85 ? 1.184 8.598 5.668 1.00 95.81 85 PHE A C 1
ATOM 654 O O . PHE A 1 85 ? 1.957 8.866 4.750 1.00 95.81 85 PHE A O 1
ATOM 661 N N . LYS A 1 86 ? 1.579 8.582 6.940 1.00 95.31 86 LYS A N 1
ATOM 662 C CA . LYS A 1 86 ? 2.957 8.713 7.426 1.00 95.31 86 LYS A CA 1
ATOM 663 C C . LYS A 1 86 ? 3.670 7.358 7.425 1.00 95.31 86 LYS A C 1
ATOM 665 O O . LYS A 1 86 ? 4.856 7.288 7.112 1.00 95.31 86 LYS A O 1
ATOM 670 N N . SER A 1 87 ? 2.949 6.296 7.779 1.00 95.62 87 SER A N 1
ATOM 671 C CA . SER A 1 87 ? 3.437 4.918 7.802 1.00 95.62 87 SER A CA 1
ATOM 672 C C . SER A 1 87 ? 2.284 3.933 7.557 1.00 95.62 87 SER A C 1
ATOM 674 O O . SER A 1 87 ? 1.115 4.298 7.699 1.00 95.62 87 SER A O 1
ATOM 676 N N . ILE A 1 88 ? 2.608 2.697 7.166 1.00 96.88 88 ILE A N 1
ATOM 677 C CA . ILE A 1 88 ? 1.645 1.599 6.997 1.00 96.88 88 ILE A CA 1
ATOM 678 C C . ILE A 1 88 ? 2.172 0.304 7.631 1.00 96.88 88 ILE A C 1
ATOM 680 O O . ILE A 1 88 ? 3.382 0.052 7.645 1.00 96.88 88 ILE A O 1
ATOM 684 N N . PHE A 1 89 ? 1.261 -0.522 8.142 1.00 96.31 89 PHE A N 1
ATOM 685 C CA . PHE A 1 89 ? 1.548 -1.746 8.889 1.00 96.31 89 PHE A CA 1
ATOM 686 C C . PHE A 1 89 ? 0.774 -2.928 8.297 1.00 96.31 89 PHE A C 1
ATOM 688 O O . PHE A 1 89 ? -0.452 -2.886 8.241 1.00 96.31 89 PHE A O 1
ATOM 695 N N . ALA A 1 90 ? 1.463 -3.996 7.895 1.00 95.50 90 ALA A N 1
ATOM 696 C CA . ALA A 1 90 ? 0.822 -5.240 7.470 1.00 95.50 90 ALA A CA 1
ATOM 697 C C . ALA A 1 90 ? 0.387 -6.044 8.704 1.00 95.50 90 ALA A C 1
ATOM 699 O O . ALA A 1 90 ? 1.202 -6.258 9.602 1.00 95.50 90 ALA A O 1
ATOM 700 N N . PHE A 1 91 ? -0.863 -6.501 8.767 1.00 93.75 91 PHE A N 1
ATOM 701 C CA . PHE A 1 91 ? -1.389 -7.269 9.900 1.00 93.75 91 PHE A CA 1
ATOM 702 C C . PHE A 1 91 ? -2.125 -8.537 9.458 1.00 93.75 91 PHE A C 1
ATOM 704 O O . PHE A 1 91 ? -2.543 -8.665 8.313 1.00 93.75 91 PHE A O 1
ATOM 711 N N . ASN A 1 92 ? -2.299 -9.473 10.393 1.00 90.56 92 ASN A N 1
ATOM 712 C CA . ASN A 1 92 ? -3.079 -10.690 10.179 1.00 90.56 92 ASN A CA 1
ATOM 713 C C . ASN A 1 92 ? -4.431 -10.566 10.908 1.00 90.56 92 ASN A C 1
ATOM 715 O O . ASN A 1 92 ? -4.434 -10.511 12.148 1.00 90.56 92 ASN A O 1
ATOM 719 N N . PRO A 1 93 ? -5.578 -10.526 10.201 1.00 81.94 93 PRO A N 1
ATOM 720 C CA . PRO A 1 93 ? -6.888 -10.513 10.846 1.00 81.94 93 PRO A CA 1
ATOM 721 C C . PRO A 1 93 ? -7.085 -11.818 11.632 1.00 81.94 93 PRO A C 1
ATOM 723 O O . PRO A 1 93 ? -7.084 -12.905 11.065 1.00 81.94 93 PRO A O 1
ATOM 726 N N . GLY A 1 94 ? -7.201 -11.702 12.958 1.00 80.19 94 GLY A N 1
ATOM 727 C CA . GLY A 1 94 ? -7.313 -12.832 13.892 1.00 80.19 94 GLY A CA 1
ATOM 728 C C . GLY A 1 94 ? -6.084 -13.079 14.779 1.00 80.19 94 GLY A C 1
ATOM 729 O O . GLY A 1 94 ? -6.246 -13.628 15.863 1.00 80.19 94 GLY A O 1
ATOM 730 N N . LEU A 1 95 ? -4.882 -12.625 14.394 1.00 78.94 95 LEU A N 1
ATOM 731 C CA . LEU A 1 95 ? -3.665 -12.735 15.231 1.00 78.94 95 LEU A CA 1
ATOM 732 C C . LEU A 1 95 ? -3.241 -11.401 15.876 1.00 78.94 95 LEU A C 1
ATOM 734 O O . LEU A 1 95 ? -2.498 -11.395 16.856 1.00 78.94 95 LEU A O 1
ATOM 738 N N . GLY A 1 96 ? -3.739 -10.271 15.363 1.00 74.94 96 GLY A N 1
ATOM 739 C CA . GLY A 1 96 ? -3.456 -8.936 15.902 1.00 74.94 96 GLY A CA 1
ATOM 740 C C . GLY A 1 96 ? -2.069 -8.389 15.534 1.00 74.94 96 GLY A C 1
ATOM 741 O O . GLY A 1 96 ? -1.357 -8.980 14.730 1.00 74.94 96 GLY A O 1
ATOM 742 N N . ARG A 1 97 ? -1.736 -7.216 16.106 1.00 72.69 97 ARG A N 1
ATOM 743 C CA . ARG A 1 97 ? -0.486 -6.425 15.954 1.00 72.69 97 ARG A CA 1
ATOM 744 C C . ARG A 1 97 ? 0.161 -6.441 14.556 1.00 72.69 97 ARG A C 1
ATOM 746 O O . ARG A 1 97 ? 0.938 -7.329 14.221 1.00 72.69 97 ARG A O 1
ATOM 753 N N . GLY A 1 98 ? -0.059 -5.370 13.792 1.00 86.00 98 GLY A N 1
ATOM 754 C CA . GLY A 1 98 ? 0.632 -5.160 12.519 1.00 86.00 98 GLY A CA 1
ATOM 755 C C . GLY A 1 98 ? 2.141 -4.908 12.648 1.00 86.00 98 GLY A C 1
ATOM 756 O O . GLY A 1 98 ? 2.611 -4.300 13.611 1.00 86.00 98 GLY A O 1
ATOM 757 N N . LEU A 1 99 ? 2.892 -5.343 11.636 1.00 92.62 99 LEU A N 1
ATOM 758 C CA . LEU A 1 99 ? 4.317 -5.081 11.440 1.00 92.62 99 LEU A CA 1
ATOM 759 C C . LEU A 1 99 ? 4.501 -3.919 10.456 1.00 92.62 99 LEU A C 1
ATOM 761 O O . LEU A 1 99 ? 3.896 -3.908 9.385 1.00 92.62 99 LEU A O 1
ATOM 765 N N . ALA A 1 100 ? 5.354 -2.949 10.788 1.00 95.62 100 ALA A N 1
ATOM 766 C CA . ALA A 1 100 ? 5.599 -1.786 9.932 1.00 95.62 100 ALA A CA 1
ATOM 767 C C . ALA A 1 100 ? 6.209 -2.202 8.581 1.00 95.62 100 ALA A C 1
ATOM 769 O O . ALA A 1 100 ? 7.287 -2.804 8.548 1.00 95.62 100 ALA A O 1
ATOM 770 N N . ILE A 1 101 ? 5.568 -1.836 7.467 1.00 96.81 101 ILE A N 1
ATOM 771 C CA . ILE A 1 101 ? 6.079 -2.136 6.126 1.00 96.81 101 ILE A CA 1
ATOM 772 C C . ILE A 1 101 ? 7.247 -1.191 5.835 1.00 96.81 101 ILE A C 1
ATOM 774 O O . ILE A 1 101 ? 7.081 -0.033 5.451 1.00 96.81 101 ILE A O 1
ATOM 778 N N . ARG A 1 102 ? 8.467 -1.688 6.054 1.00 97.75 102 ARG A N 1
ATOM 779 C CA . ARG A 1 102 ? 9.702 -0.963 5.739 1.00 97.75 102 ARG A CA 1
ATOM 780 C C . ARG A 1 102 ? 9.854 -0.856 4.223 1.00 97.75 102 ARG A C 1
ATOM 782 O O . ARG A 1 102 ? 9.688 -1.847 3.515 1.00 97.75 102 ARG A O 1
ATOM 789 N N . PHE A 1 103 ? 10.226 0.328 3.746 1.00 97.75 103 PHE A N 1
ATOM 790 C CA . PHE A 1 103 ? 10.478 0.612 2.336 1.00 97.75 103 PHE A CA 1
ATOM 791 C C . PHE A 1 103 ? 11.790 1.387 2.159 1.00 97.75 103 PHE A C 1
ATOM 793 O O . PHE A 1 103 ? 12.275 2.033 3.092 1.00 97.75 103 PHE A O 1
ATOM 800 N N . ASN A 1 104 ? 12.387 1.304 0.972 1.00 96.75 104 ASN A N 1
ATOM 801 C CA . ASN A 1 104 ? 13.602 2.027 0.616 1.00 96.75 104 ASN A CA 1
ATOM 802 C C . ASN A 1 104 ? 13.248 3.466 0.202 1.00 96.75 104 ASN A C 1
ATOM 804 O O . ASN A 1 104 ? 12.467 3.701 -0.720 1.00 96.75 104 ASN A O 1
ATOM 808 N N . SER A 1 105 ? 13.840 4.451 0.881 1.00 95.06 105 SER A N 1
ATOM 809 C CA . SER A 1 105 ? 13.524 5.870 0.690 1.00 95.06 105 SER A CA 1
ATOM 810 C C . SER A 1 105 ? 13.875 6.418 -0.698 1.00 95.06 105 SER A C 1
ATOM 812 O O . SER A 1 105 ? 13.300 7.431 -1.086 1.00 95.06 105 SER A O 1
ATOM 814 N N . ARG A 1 106 ? 14.776 5.764 -1.450 1.00 95.38 106 ARG A N 1
ATOM 815 C CA . ARG A 1 106 ? 15.206 6.204 -2.792 1.00 95.38 106 ARG A CA 1
ATOM 816 C C . ARG A 1 106 ? 14.235 5.840 -3.915 1.00 95.38 106 ARG A C 1
ATOM 818 O O . ARG A 1 106 ? 14.219 6.532 -4.922 1.00 95.38 106 ARG A O 1
ATOM 825 N N . ASN A 1 107 ? 13.491 4.741 -3.777 1.00 95.31 107 ASN A N 1
ATOM 826 C CA . ASN A 1 107 ? 12.622 4.212 -4.838 1.00 95.31 107 ASN A CA 1
ATOM 827 C C . ASN A 1 107 ? 11.183 3.928 -4.380 1.00 95.31 107 ASN A C 1
ATOM 829 O O . ASN A 1 107 ? 10.375 3.509 -5.194 1.00 95.31 107 ASN A O 1
ATOM 833 N N . GLY A 1 108 ? 10.868 4.113 -3.095 1.00 96.88 108 GLY A N 1
ATOM 834 C CA . GLY A 1 108 ? 9.523 3.925 -2.557 1.00 96.88 108 GLY A CA 1
ATOM 835 C C . GLY A 1 108 ? 9.091 2.478 -2.311 1.00 96.88 108 GLY A C 1
ATOM 836 O O . GLY A 1 108 ? 7.997 2.274 -1.789 1.00 96.88 108 GLY A O 1
ATOM 837 N N . ARG A 1 109 ? 9.934 1.488 -2.633 1.00 97.88 109 ARG A N 1
ATOM 838 C CA . ARG A 1 109 ? 9.572 0.061 -2.658 1.00 97.88 109 ARG A CA 1
ATOM 839 C C . ARG A 1 109 ? 9.784 -0.650 -1.334 1.00 97.88 109 ARG A C 1
ATOM 841 O O . ARG A 1 109 ? 10.739 -0.349 -0.615 1.00 97.88 109 ARG A O 1
ATOM 848 N N . SER A 1 110 ? 8.916 -1.610 -1.022 1.00 97.88 110 SER A N 1
ATOM 849 C CA . SER A 1 110 ? 9.038 -2.452 0.171 1.00 97.88 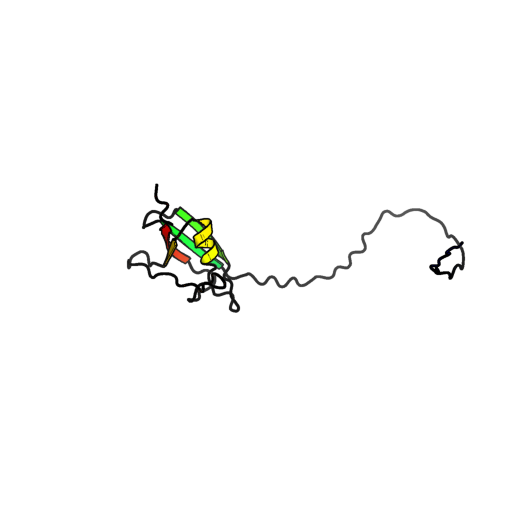110 SER A CA 1
ATOM 850 C C . SER A 1 110 ? 10.375 -3.200 0.230 1.00 97.88 110 SER A C 1
ATOM 852 O O . SER A 1 110 ? 10.921 -3.628 -0.782 1.00 97.88 110 SER A O 1
ATOM 854 N N . VAL A 1 111 ? 10.896 -3.378 1.446 1.00 96.75 111 VAL A N 1
ATOM 855 C CA . VAL A 1 111 ? 12.091 -4.202 1.714 1.00 96.75 111 VAL A CA 1
ATOM 856 C C . VAL A 1 111 ? 11.739 -5.694 1.742 1.00 96.75 111 VAL A C 1
ATOM 858 O O . VAL A 1 111 ? 12.570 -6.530 1.406 1.00 96.75 111 VAL A O 1
ATOM 861 N N . LEU A 1 112 ? 10.506 -6.026 2.140 1.00 95.62 112 LEU A N 1
ATOM 862 C CA . LEU A 1 112 ? 9.951 -7.376 2.034 1.00 95.62 112 LEU A CA 1
ATOM 863 C C . LEU A 1 112 ? 9.314 -7.591 0.661 1.00 95.62 112 LEU A C 1
ATOM 865 O O . LEU A 1 112 ? 8.809 -6.642 0.053 1.00 95.62 112 LEU A O 1
ATOM 869 N N . THR A 1 113 ? 9.317 -8.843 0.218 1.00 96.56 113 THR A N 1
ATOM 870 C CA . THR A 1 113 ? 8.768 -9.280 -1.065 1.00 96.56 113 THR A CA 1
ATOM 871 C C . THR A 1 113 ? 7.414 -9.971 -0.890 1.00 96.56 113 THR A C 1
ATOM 873 O O . THR A 1 113 ? 7.100 -10.510 0.174 1.00 96.56 113 THR A O 1
ATOM 876 N N . TYR A 1 114 ? 6.599 -9.936 -1.939 1.00 96.62 114 TYR A N 1
ATOM 877 C CA . TYR A 1 114 ? 5.231 -10.447 -1.988 1.00 96.62 114 TYR A CA 1
ATOM 878 C C . TYR A 1 114 ? 5.057 -11.388 -3.190 1.00 96.62 114 TYR A C 1
ATOM 880 O O . TYR A 1 114 ? 5.880 -11.407 -4.102 1.00 96.62 114 TYR A O 1
ATOM 888 N N . ARG A 1 115 ? 3.989 -12.196 -3.191 1.00 96.69 115 ARG A N 1
ATOM 889 C CA . ARG A 1 115 ? 3.662 -13.123 -4.290 1.00 96.69 115 ARG A CA 1
ATOM 890 C C . ARG A 1 115 ? 2.452 -12.623 -5.075 1.00 96.69 115 ARG A C 1
ATOM 892 O O . ARG A 1 115 ? 1.535 -12.061 -4.476 1.00 96.69 115 ARG A O 1
ATOM 899 N N . ASP A 1 116 ? 2.418 -12.904 -6.374 1.00 97.06 116 ASP A N 1
ATOM 900 C CA . ASP A 1 116 ? 1.231 -12.685 -7.209 1.00 97.06 116 ASP A CA 1
ATOM 901 C C . ASP A 1 116 ? -0.018 -13.341 -6.594 1.00 97.06 116 ASP A C 1
ATOM 903 O O . ASP A 1 116 ? 0.041 -14.469 -6.101 1.00 97.06 116 ASP A O 1
ATOM 907 N N . GLY A 1 117 ? -1.140 -12.625 -6.604 1.00 96.38 117 GLY A N 1
ATOM 908 C CA . GLY A 1 117 ? -2.405 -13.066 -6.021 1.00 96.38 117 GLY A CA 1
ATOM 909 C C . GLY A 1 117 ? -2.464 -13.041 -4.488 1.00 96.38 117 GLY A C 1
ATOM 910 O O . GLY A 1 117 ? -3.442 -13.534 -3.929 1.00 96.38 117 GLY A O 1
ATOM 911 N N . SER A 1 118 ? -1.466 -12.488 -3.784 1.00 96.12 118 SER A N 1
ATOM 912 C CA . SER A 1 118 ? -1.541 -12.372 -2.316 1.00 96.12 118 SER A CA 1
ATOM 913 C C . SER A 1 118 ? -2.580 -11.330 -1.903 1.00 96.12 118 SER A C 1
ATOM 915 O O . SER A 1 118 ? -2.555 -10.208 -2.406 1.00 96.12 118 SER A O 1
ATOM 917 N N . VAL A 1 119 ? -3.428 -11.664 -0.929 1.00 97.00 119 VAL A N 1
ATOM 918 C CA . VAL A 1 119 ? -4.264 -10.689 -0.210 1.00 97.00 119 VAL A CA 1
ATOM 919 C C . VAL A 1 119 ? -3.504 -10.233 1.034 1.00 97.00 119 VAL A C 1
ATOM 921 O O . VAL A 1 119 ? -3.065 -11.071 1.824 1.00 97.00 119 VAL A O 1
ATOM 924 N N . ILE A 1 120 ? -3.334 -8.922 1.216 1.00 96.00 120 ILE A N 1
ATOM 925 C CA . ILE A 1 120 ? -2.651 -8.333 2.374 1.00 96.00 120 ILE A CA 1
ATOM 926 C C . ILE A 1 120 ? -3.537 -7.297 3.070 1.00 96.00 120 ILE A C 1
ATOM 928 O O . ILE A 1 120 ? -4.153 -6.446 2.430 1.00 96.00 120 ILE A O 1
ATOM 932 N N . TYR A 1 121 ? -3.576 -7.355 4.400 1.00 96.25 121 TYR A N 1
ATOM 933 C CA . TYR A 1 121 ? -4.320 -6.416 5.236 1.00 96.25 121 TYR A CA 1
ATOM 934 C C . TYR A 1 121 ? -3.352 -5.372 5.786 1.00 96.25 121 TYR A C 1
ATOM 936 O O . TYR A 1 121 ? -2.328 -5.717 6.382 1.00 96.25 121 TYR A O 1
ATOM 944 N N . VAL A 1 122 ? -3.645 -4.096 5.544 1.00 96.44 122 VAL A N 1
ATOM 945 C CA . VAL A 1 122 ? -2.717 -2.986 5.785 1.00 96.44 122 VAL A CA 1
ATOM 946 C C . VAL A 1 122 ? -3.423 -1.889 6.568 1.00 96.44 122 VAL A C 1
ATOM 948 O O . VAL A 1 122 ? -4.450 -1.394 6.123 1.00 96.44 122 VAL A O 1
ATOM 951 N N . ASP A 1 123 ? -2.871 -1.474 7.706 1.00 95.56 123 ASP A N 1
ATOM 952 C CA . ASP A 1 123 ? -3.373 -0.338 8.486 1.00 95.56 123 ASP A CA 1
ATOM 953 C C . ASP A 1 123 ? -2.460 0.885 8.339 1.00 95.56 123 ASP A C 1
ATOM 955 O O . ASP A 1 123 ? -1.238 0.766 8.437 1.00 95.56 123 ASP A O 1
ATOM 959 N N . GLY A 1 124 ? -3.043 2.056 8.079 1.00 95.56 124 GLY A N 1
ATOM 960 C CA . GLY A 1 124 ? -2.313 3.297 7.821 1.00 95.56 124 GLY A CA 1
ATOM 961 C C . GLY A 1 124 ? -2.382 4.317 8.957 1.00 95.56 124 GLY A C 1
ATOM 962 O O . GLY A 1 124 ? -3.459 4.723 9.402 1.00 95.56 124 GLY A O 1
ATOM 963 N N . GLU A 1 125 ? -1.211 4.797 9.377 1.00 95.12 125 GLU A N 1
ATOM 964 C CA . GLU A 1 125 ? -1.057 5.933 10.285 1.00 95.12 125 GLU A CA 1
ATOM 965 C C . GLU A 1 125 ? -1.185 7.239 9.477 1.00 95.12 125 GLU A C 1
ATOM 967 O O . GLU A 1 125 ? -0.350 7.482 8.600 1.00 95.12 125 GLU A O 1
ATOM 972 N N . PRO A 1 126 ? -2.192 8.102 9.714 1.00 94.12 126 PRO A N 1
ATOM 973 C CA . PRO A 1 126 ? -2.329 9.363 8.984 1.00 94.12 126 PRO A CA 1
ATOM 974 C C . PRO A 1 126 ? -1.137 10.296 9.232 1.00 94.12 126 PRO A C 1
ATOM 976 O O . PRO A 1 126 ? -0.570 10.336 10.326 1.00 94.12 126 PRO A O 1
ATOM 979 N N . LYS A 1 127 ? -0.776 11.099 8.225 1.00 92.81 127 LYS A N 1
ATOM 980 C CA . LYS A 1 127 ? 0.068 12.281 8.443 1.00 92.81 127 LYS A CA 1
ATOM 981 C C . LYS A 1 127 ? -0.689 13.203 9.400 1.00 92.81 127 LYS A C 1
ATOM 983 O O . LYS A 1 127 ? -1.803 13.618 9.090 1.00 92.81 127 LYS A O 1
ATOM 988 N N . VAL A 1 128 ? -0.105 13.496 10.564 1.00 83.50 128 VAL A N 1
ATOM 989 C CA . VAL A 1 128 ? -0.705 14.420 11.536 1.00 83.50 128 VAL A CA 1
ATOM 990 C C . VAL A 1 128 ? -0.619 15.832 10.966 1.00 83.50 128 VAL A C 1
ATOM 992 O O . VAL A 1 128 ? 0.396 16.512 11.098 1.00 83.50 128 VAL A O 1
ATOM 995 N N . LEU A 1 129 ? -1.695 16.251 10.306 1.00 70.50 129 LEU A N 1
ATOM 996 C CA . LEU A 1 129 ? -1.983 17.657 10.086 1.00 70.50 129 LEU A CA 1
ATOM 997 C C . LEU A 1 129 ? -2.377 18.236 11.446 1.00 70.50 129 LEU A C 1
ATOM 999 O O . LEU A 1 129 ? -3.376 17.817 12.028 1.00 70.50 129 LEU A O 1
ATOM 1003 N N . LEU A 1 130 ? -1.557 19.146 11.969 1.00 63.66 130 LEU A N 1
ATOM 1004 C CA . LEU A 1 130 ? -1.926 19.958 13.123 1.00 63.66 130 LEU A CA 1
ATOM 1005 C C . LEU A 1 130 ? -3.027 20.925 12.668 1.00 63.66 130 LEU A C 1
ATOM 1007 O O . LEU A 1 130 ? -2.785 21.750 11.787 1.00 63.66 130 LEU A O 1
ATOM 1011 N N . SER A 1 131 ? -4.222 20.750 13.232 1.00 57.56 131 SER A N 1
ATOM 1012 C CA . SER A 1 131 ? -5.429 21.555 13.005 1.00 57.56 131 SER A CA 1
ATOM 1013 C C . SER A 1 131 ? -5.633 22.563 14.128 1.00 57.56 131 SER A C 1
ATOM 1015 O O . SER A 1 131 ? -5.664 22.078 15.285 1.00 57.56 131 SER A O 1
#

Secondary structure (DSSP, 8-state):
--------------------------PPP-------------PPPEEEEEEEETTEEEEEEEEEEEETTTT-EEEHHHHHHHTTEEEEEEEETTTEEEEE--B-TTT-EEEEE--TTEEEEEEEEEP----

Foldseek 3Di:
DDDDDDDDDDDDDDDDDDDDDDDDDDDDDDPDPPPPPPPVCPPFFKEWEQEAEPNHDSPDTDIFGQDDPVSWWGQQQCVCVVVQFPWKFWDDVPPDDTHTQDDDPVRSITPDTHGGHHYIYMYGYHDDDDD

Organism: Carya illinoinensis (NCBI:txid32201)